Protein AF-A0A973TVE4-F1 (afdb_monomer)

Secondary structure (DSSP, 8-state):
-HHHHHHHTT-EEEESGGGHHHHHHTSTTSHHHHHHHS-HHHHHHS-HHHHHHHHHHHHHHHHHHHHHHHHT--S-EEEESTT--HHHHHHTT--GGG-EEEEE-HHHHHHHHHT-HHHHHHTTTSSSHHHHHHHHHHHHHHHHHHHHHHHHHTT-EEEEE-SSS-HHHHHHHTT-

Solvent-accessible surface area (backbone atoms only — not comparable to full-atom values): 9921 Å² total; per-residue (Å²): 90,60,62,60,53,9,58,78,62,74,31,41,69,45,55,48,70,87,40,46,67,65,48,20,71,74,34,76,92,36,59,35,27,48,64,71,70,46,54,61,58,65,54,42,67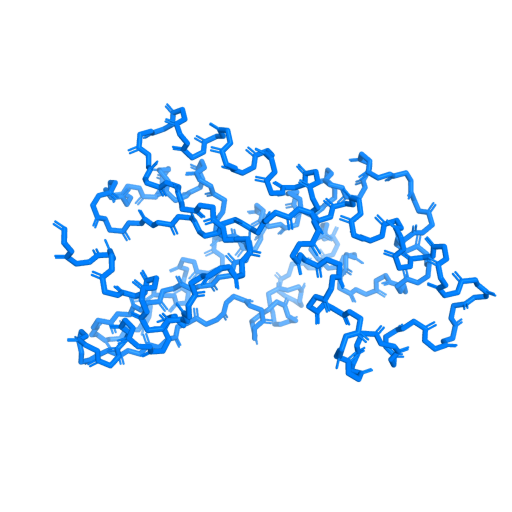,47,57,49,70,56,46,40,52,48,52,54,51,16,23,62,66,42,37,65,57,50,54,55,55,57,71,71,52,84,72,52,70,34,78,45,54,88,53,69,41,47,70,58,46,47,72,72,67,57,54,50,96,78,47,73,46,80,33,61,36,58,69,34,46,48,63,56,48,75,72,36,65,66,59,54,60,71,32,65,88,29,98,54,41,69,61,37,49,55,39,46,49,52,26,52,41,52,44,39,49,55,47,49,54,48,23,49,75,72,63,28,51,69,45,79,41,64,69,88,63,53,62,67,55,57,49,52,62,75,78,109

Radius of gyration: 16.59 Å; Cα contacts (8 Å, |Δi|>4): 202; chains: 1; bounding box: 43×30×42 Å

pLDDT: mean 95.19, std 4.23, range [58.62, 98.69]

Sequence (176 aa):
IAGLLATALGGTVYSCDDRVGRHAASTPGGVLAELVSCPVGVRLARPVERQVADVLAGYREQFPLIVRDVRAISGPVVVEGAALLPELVAGAGVPAARAVWLVPTPEFQVRHYERRTWARELLRDVPDPDRAFRRWMRRDARFAVVVAEQARALGYRVVVVDGSRSAAEVFADLFG

Nearest PDB structures (foldseek):
  4jzk-assembly2_B  TM=5.278E-01  e=4.884E-01  Escherichia coli O104:H4 str. 2009EL-2071

Foldseek 3Di:
DQVVVQVVQVHEEDELVVCLVVLLVVVPPFLSVCVVPPQLLRLLVDALVVNLVSVLRNLVSSLVVVVVVVVPDPGDYRYDDLSPALVSCVVVVPDQLNDEAEFEALQQVLVVLVPDPVLCVSQVPRPCSPSSSVSVSVSSNVNSVVRQVSCVVSVHHYHYHHPPDDPVRVVVVSVD

Mean predicted aligned error: 3.07 Å

Structure (mmCIF, N/CA/C/O backbone):
data_AF-A0A973TVE4-F1
#
_entry.id   AF-A0A973TVE4-F1
#
loop_
_atom_site.group_PDB
_atom_site.id
_atom_site.type_symbol
_atom_site.label_atom_id
_atom_site.label_alt_id
_atom_site.label_comp_id
_atom_site.label_asym_id
_atom_site.label_entity_id
_atom_site.label_seq_id
_atom_site.pdbx_PDB_ins_code
_atom_site.Cartn_x
_atom_site.Cartn_y
_atom_site.Cartn_z
_atom_site.occupancy
_atom_site.B_iso_or_equiv
_atom_site.auth_seq_id
_atom_site.auth_comp_id
_atom_site.auth_asym_id
_atom_site.auth_atom_id
_atom_site.pdbx_PDB_model_num
ATOM 1 N N . ILE A 1 1 ? -5.237 11.784 2.441 1.00 92.00 1 ILE A N 1
ATOM 2 C CA . ILE A 1 1 ? -6.401 11.035 2.976 1.00 92.00 1 ILE A CA 1
ATOM 3 C C . ILE A 1 1 ? -6.136 10.529 4.386 1.00 92.00 1 ILE A C 1
ATOM 5 O O . ILE A 1 1 ? -6.817 11.002 5.279 1.00 92.00 1 ILE A O 1
ATOM 9 N N . ALA A 1 2 ? -5.142 9.659 4.616 1.00 94.06 2 ALA A N 1
ATOM 10 C CA . ALA A 1 2 ? -4.861 9.106 5.951 1.00 94.06 2 ALA A CA 1
ATOM 11 C C . ALA A 1 2 ? -4.716 10.174 7.052 1.00 94.06 2 ALA A C 1
ATOM 13 O O . ALA A 1 2 ? -5.344 10.054 8.095 1.00 94.06 2 ALA A O 1
ATOM 14 N N . GLY A 1 3 ? -3.989 11.267 6.784 1.00 94.31 3 GLY A N 1
ATOM 15 C CA . GLY A 1 3 ? -3.901 12.399 7.717 1.00 94.31 3 GLY A CA 1
ATOM 16 C C . GLY A 1 3 ? -5.252 13.055 8.028 1.00 94.31 3 GLY A C 1
ATOM 17 O O . GLY A 1 3 ? -5.538 13.316 9.187 1.00 94.31 3 GLY A O 1
ATOM 18 N N . LEU A 1 4 ? -6.117 13.241 7.023 1.00 93.56 4 LEU A N 1
ATOM 19 C CA . LEU A 1 4 ? -7.469 13.782 7.229 1.00 93.56 4 LEU A CA 1
ATOM 20 C C . LEU A 1 4 ? -8.322 12.838 8.091 1.00 93.56 4 LEU A C 1
ATOM 22 O O . LEU A 1 4 ? -9.019 13.299 8.989 1.00 93.56 4 LEU A O 1
ATOM 26 N N . LEU A 1 5 ? -8.232 11.522 7.851 1.00 93.50 5 LEU A N 1
ATOM 27 C CA . LEU A 1 5 ? -8.909 10.500 8.662 1.00 93.50 5 LEU A CA 1
ATOM 28 C C . LEU A 1 5 ? -8.420 10.533 10.109 1.00 93.50 5 LEU A C 1
ATOM 30 O O . LEU A 1 5 ? -9.233 10.557 11.025 1.00 93.50 5 LEU A O 1
ATOM 34 N N . ALA A 1 6 ? -7.104 10.580 10.319 1.00 94.44 6 ALA A N 1
ATOM 35 C CA . ALA A 1 6 ? -6.532 10.637 11.656 1.00 94.44 6 ALA A CA 1
ATOM 36 C C . ALA A 1 6 ? -6.982 11.902 12.396 1.00 94.44 6 ALA A C 1
ATOM 38 O O . ALA A 1 6 ? -7.455 11.800 13.523 1.00 94.44 6 ALA A O 1
ATOM 39 N N . THR A 1 7 ? -6.936 13.071 11.748 1.00 94.44 7 THR A N 1
ATOM 40 C CA . THR A 1 7 ? -7.428 14.325 12.334 1.00 94.44 7 THR A CA 1
ATOM 41 C C . THR A 1 7 ? -8.910 14.245 12.702 1.00 94.44 7 THR A C 1
ATOM 43 O O . THR A 1 7 ? -9.266 14.598 13.822 1.00 94.44 7 THR A O 1
ATOM 46 N N . ALA A 1 8 ? -9.768 13.740 11.810 1.00 92.31 8 ALA A N 1
ATOM 47 C CA . ALA A 1 8 ? -11.204 13.611 12.075 1.00 92.31 8 ALA A CA 1
ATOM 48 C C . ALA A 1 8 ? -11.523 12.641 13.226 1.00 92.31 8 ALA A C 1
ATOM 50 O O . ALA A 1 8 ? -12.502 12.830 13.941 1.00 92.31 8 ALA A O 1
ATOM 51 N N . LEU A 1 9 ? -10.683 11.624 13.426 1.00 90.56 9 LEU A N 1
ATOM 52 C CA . LEU A 1 9 ? -10.807 10.649 14.511 1.00 90.56 9 LEU A CA 1
ATOM 53 C C . LEU A 1 9 ? -10.111 11.091 15.812 1.00 90.56 9 LEU A C 1
ATOM 55 O O . LEU A 1 9 ? -10.138 10.341 16.786 1.00 90.56 9 LEU A O 1
ATOM 59 N N . GLY A 1 10 ? -9.455 12.259 15.837 1.00 94.81 10 GLY A N 1
ATOM 60 C CA . GLY A 1 10 ? -8.630 12.691 16.972 1.00 94.81 10 GLY A CA 1
ATOM 61 C C . GLY A 1 10 ? -7.442 11.758 17.244 1.00 94.81 10 GLY A C 1
ATOM 62 O O . GLY A 1 10 ? -7.054 11.566 18.393 1.00 94.81 10 GLY A O 1
ATOM 63 N N . GLY A 1 11 ? -6.916 11.125 16.194 1.00 94.81 11 GLY A N 1
ATOM 64 C CA . GLY A 1 11 ? -5.910 10.072 16.255 1.00 94.81 11 GLY A CA 1
ATOM 65 C C . GLY A 1 11 ? -4.607 10.398 15.532 1.00 94.81 11 GLY A C 1
ATOM 66 O O . GLY A 1 11 ? -4.345 11.527 15.116 1.00 94.81 11 GLY A O 1
ATOM 67 N N . THR A 1 12 ? -3.782 9.368 15.358 1.00 96.62 12 THR A N 1
ATOM 68 C CA . THR A 1 12 ? -2.483 9.459 14.670 1.00 96.62 12 THR A CA 1
ATOM 69 C C . THR A 1 12 ? -2.450 8.618 13.394 1.00 96.62 12 THR A C 1
ATOM 71 O O . THR A 1 12 ? -3.303 7.755 13.178 1.00 96.62 12 THR A O 1
ATOM 74 N N . VAL A 1 13 ? -1.467 8.879 12.529 1.00 98.06 13 VAL A N 1
ATOM 75 C CA . VAL A 1 13 ? -1.194 8.049 11.348 1.00 98.06 13 VAL A CA 1
ATOM 76 C C . VAL A 1 13 ? -0.028 7.116 11.646 1.00 98.06 13 VAL A C 1
ATOM 78 O O . VAL A 1 13 ? 1.031 7.558 12.091 1.00 98.06 13 VAL A O 1
ATOM 81 N N . TYR A 1 14 ? -0.211 5.835 11.342 1.00 98.19 14 TYR A N 1
ATOM 82 C CA . TYR A 1 14 ? 0.874 4.873 11.222 1.00 98.19 14 TYR A CA 1
ATOM 83 C C . TYR A 1 14 ? 1.129 4.596 9.738 1.00 98.19 14 TYR A C 1
ATOM 85 O O . TYR A 1 14 ? 0.311 3.949 9.084 1.00 98.19 14 TYR A O 1
ATOM 93 N N . SER A 1 15 ? 2.262 5.073 9.217 1.00 97.94 15 SER A N 1
ATOM 94 C CA . SER A 1 15 ? 2.709 4.761 7.858 1.00 97.94 15 SER A CA 1
ATOM 95 C C . SER A 1 15 ? 3.512 3.465 7.838 1.00 97.94 15 SER A C 1
ATOM 97 O O . SER A 1 15 ? 4.520 3.346 8.537 1.00 97.94 15 SER A O 1
ATOM 99 N N . CYS A 1 16 ? 3.097 2.488 7.031 1.00 97.94 16 CYS A N 1
ATOM 100 C CA . CYS A 1 16 ? 3.863 1.254 6.843 1.00 97.94 16 CYS A CA 1
ATOM 101 C C . CYS A 1 16 ? 5.198 1.516 6.129 1.00 97.94 16 CYS A C 1
ATOM 103 O O . CYS A 1 16 ? 6.183 0.821 6.397 1.00 97.94 16 CYS A O 1
ATOM 105 N N . ASP A 1 17 ? 5.241 2.520 5.250 1.00 93.38 17 ASP A N 1
ATOM 106 C CA . ASP A 1 17 ? 6.415 2.857 4.443 1.00 93.38 17 ASP A CA 1
ATOM 107 C C . ASP A 1 17 ? 7.533 3.437 5.326 1.00 93.38 17 ASP A C 1
ATOM 109 O O . ASP A 1 17 ? 8.686 3.023 5.207 1.00 93.38 17 ASP A O 1
ATOM 113 N N . ASP A 1 18 ? 7.188 4.263 6.321 1.00 96.38 18 ASP A N 1
ATOM 114 C CA . ASP A 1 18 ? 8.139 4.809 7.309 1.00 96.38 18 ASP A CA 1
ATOM 115 C C . ASP A 1 18 ? 8.796 3.732 8.194 1.00 96.38 18 ASP A C 1
ATOM 117 O O . ASP A 1 18 ? 9.773 3.988 8.906 1.00 96.38 18 ASP A O 1
ATOM 121 N N . ARG A 1 19 ? 8.236 2.518 8.213 1.00 96.06 19 ARG A N 1
ATOM 122 C CA . ARG A 1 19 ? 8.668 1.417 9.088 1.00 96.06 19 ARG A CA 1
ATOM 123 C C . ARG A 1 19 ? 9.358 0.293 8.332 1.00 96.06 19 ARG A C 1
ATOM 125 O O . ARG A 1 19 ? 10.003 -0.546 8.964 1.00 96.06 19 ARG A O 1
ATOM 132 N N . VAL A 1 20 ? 9.289 0.295 6.999 1.00 95.12 20 VAL A N 1
ATOM 133 C CA . VAL A 1 20 ? 9.782 -0.797 6.148 1.00 95.12 20 VAL A CA 1
ATOM 134 C C . VAL A 1 20 ? 11.258 -1.117 6.401 1.00 95.12 20 VAL A C 1
ATOM 136 O O . VAL A 1 20 ? 11.604 -2.284 6.552 1.00 95.12 20 VAL A O 1
ATOM 139 N N . GLY A 1 21 ? 12.117 -0.102 6.559 1.00 95.38 21 GLY A N 1
ATOM 140 C CA . GLY A 1 21 ? 13.550 -0.300 6.809 1.00 95.38 21 GLY A CA 1
ATOM 141 C C . GLY A 1 21 ? 13.840 -0.965 8.159 1.00 95.38 21 GLY A C 1
ATOM 142 O O . GLY A 1 21 ? 14.612 -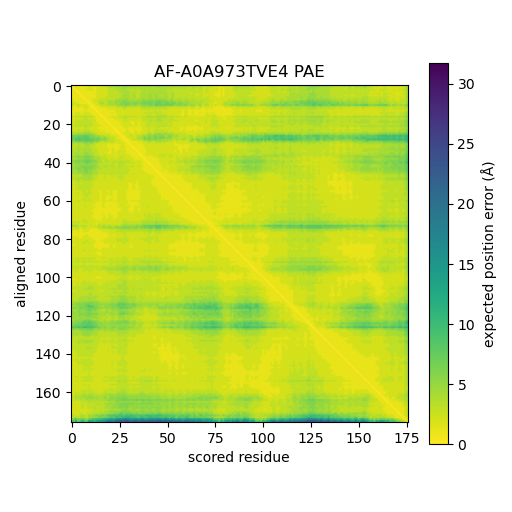1.920 8.235 1.00 95.38 21 GLY A O 1
ATOM 143 N N . ARG A 1 22 ? 13.164 -0.524 9.228 1.00 96.50 22 ARG A N 1
ATOM 144 C CA . ARG A 1 22 ? 13.271 -1.143 10.563 1.00 96.50 22 ARG A CA 1
ATOM 145 C C . ARG A 1 22 ? 12.750 -2.583 10.556 1.00 96.50 22 ARG A C 1
ATOM 147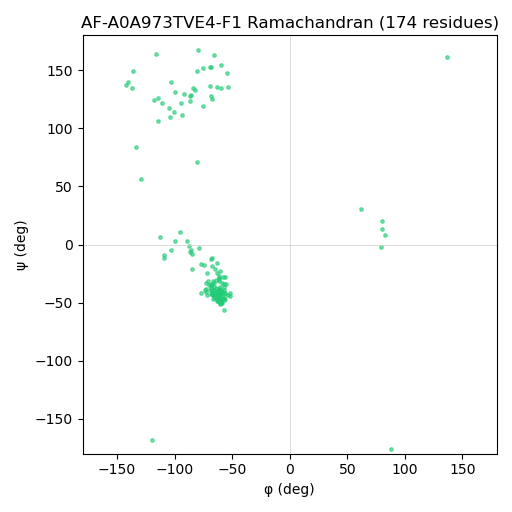 O O . ARG A 1 22 ? 13.331 -3.454 11.204 1.00 96.50 22 ARG A O 1
ATOM 154 N N . HIS A 1 23 ? 11.652 -2.832 9.846 1.00 97.38 23 HIS A N 1
ATOM 155 C CA . HIS A 1 23 ? 11.050 -4.160 9.738 1.00 97.38 23 HIS A CA 1
ATOM 156 C C . HIS A 1 23 ? 11.933 -5.127 8.941 1.00 97.38 23 HIS A C 1
ATOM 158 O O . HIS A 1 23 ? 12.159 -6.249 9.393 1.00 97.38 23 HIS A O 1
ATOM 164 N N . ALA A 1 24 ? 12.513 -4.665 7.833 1.00 96.44 24 ALA A N 1
ATOM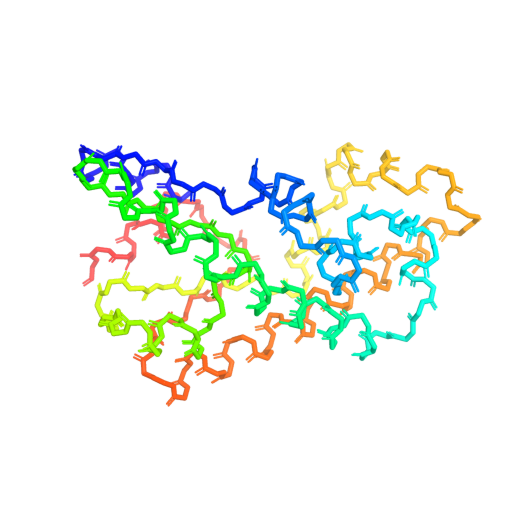 165 C CA . ALA A 1 24 ? 13.505 -5.404 7.056 1.00 96.44 24 ALA A CA 1
ATOM 166 C C . ALA A 1 24 ? 14.722 -5.796 7.911 1.00 96.44 24 ALA A C 1
ATOM 168 O O . ALA A 1 24 ? 15.121 -6.956 7.928 1.00 96.44 24 ALA A O 1
ATOM 169 N N . ALA A 1 25 ? 15.258 -4.866 8.709 1.00 95.81 25 ALA A N 1
ATOM 170 C CA . ALA A 1 25 ? 16.370 -5.160 9.618 1.00 95.81 25 ALA A CA 1
ATOM 171 C C . ALA A 1 25 ? 16.017 -6.192 10.711 1.00 95.81 25 ALA A C 1
ATOM 173 O O . ALA A 1 25 ? 16.897 -6.874 11.227 1.00 95.81 25 ALA A O 1
ATOM 174 N N . SER A 1 26 ? 14.731 -6.328 11.052 1.00 93.56 26 SER A N 1
ATOM 175 C CA . SER A 1 26 ? 14.235 -7.311 12.028 1.00 93.56 26 SER A CA 1
ATOM 176 C C . SER A 1 26 ? 13.948 -8.690 11.415 1.00 93.56 26 SER A C 1
ATOM 178 O O . SER A 1 26 ? 13.588 -9.611 12.144 1.00 93.56 26 SER A O 1
ATOM 180 N N . THR A 1 27 ? 14.075 -8.833 10.092 1.00 91.00 27 THR A N 1
ATOM 181 C CA . THR A 1 27 ? 13.793 -10.061 9.325 1.00 91.00 27 THR A CA 1
ATOM 182 C C . THR A 1 27 ? 14.968 -10.418 8.401 1.00 91.00 27 THR A C 1
ATOM 184 O O . THR A 1 27 ? 14.804 -10.534 7.185 1.00 91.00 27 THR A O 1
ATOM 187 N N . PRO A 1 28 ? 16.193 -10.576 8.945 1.00 87.94 28 PRO A N 1
ATOM 188 C CA . PRO A 1 28 ? 17.371 -10.844 8.127 1.00 87.94 28 PRO A CA 1
ATOM 189 C C . PRO A 1 28 ? 17.207 -12.146 7.333 1.00 87.94 28 PRO A C 1
ATOM 191 O O . PRO A 1 28 ? 16.774 -13.163 7.868 1.00 87.94 28 PRO A O 1
ATOM 194 N N . GLY A 1 29 ? 17.557 -12.104 6.046 1.00 89.62 29 GLY A N 1
ATOM 195 C CA . GLY A 1 29 ? 17.408 -13.239 5.127 1.00 89.62 29 GLY A CA 1
ATOM 196 C C . GLY A 1 29 ? 15.990 -13.456 4.582 1.00 89.62 29 GLY A C 1
ATOM 197 O O . GLY A 1 29 ? 15.808 -14.351 3.761 1.00 89.62 29 GLY A O 1
ATOM 198 N N . GLY A 1 30 ? 15.006 -12.652 5.002 1.00 93.38 30 GLY A N 1
ATOM 199 C CA . GLY A 1 30 ? 13.648 -12.661 4.451 1.00 93.38 30 GLY A CA 1
ATOM 200 C C . GLY A 1 30 ? 13.519 -11.905 3.124 1.00 93.38 30 GLY A C 1
ATOM 201 O O . GLY A 1 30 ? 14.393 -11.120 2.737 1.00 93.38 30 GLY A O 1
ATOM 202 N N . VAL A 1 31 ? 12.388 -12.100 2.445 1.00 95.25 31 VAL A N 1
ATOM 203 C CA . VAL A 1 31 ? 12.042 -11.405 1.196 1.00 95.25 31 VAL A CA 1
ATOM 204 C C . VAL A 1 31 ? 11.960 -9.891 1.406 1.00 95.25 31 VAL A C 1
ATOM 206 O O . VAL A 1 31 ? 12.383 -9.128 0.539 1.00 95.25 31 VAL A O 1
ATOM 209 N N . LEU A 1 32 ? 11.460 -9.428 2.555 1.00 96.38 32 LEU A N 1
ATOM 210 C CA . LEU A 1 32 ? 11.392 -8.004 2.884 1.00 96.38 32 LEU A CA 1
ATOM 211 C C . LEU A 1 32 ? 12.789 -7.376 2.963 1.00 96.38 32 LEU A C 1
ATOM 213 O O . LEU A 1 32 ? 13.010 -6.294 2.414 1.00 96.38 32 LEU A O 1
ATOM 217 N N . ALA A 1 33 ? 13.733 -8.061 3.613 1.00 96.00 33 ALA A N 1
ATOM 218 C CA . ALA A 1 33 ? 15.118 -7.616 3.690 1.00 96.00 33 ALA A CA 1
ATOM 219 C C . ALA A 1 33 ? 15.759 -7.554 2.298 1.00 96.00 33 ALA A C 1
ATOM 221 O O . ALA A 1 33 ? 16.347 -6.528 1.955 1.00 96.00 33 ALA A O 1
ATOM 222 N N . GLU A 1 34 ? 15.565 -8.587 1.468 1.00 95.00 34 GLU A N 1
ATOM 223 C CA . GLU A 1 34 ? 16.052 -8.593 0.083 1.00 95.00 34 GLU A CA 1
ATOM 224 C C . GLU A 1 34 ? 15.461 -7.430 -0.725 1.00 95.00 34 GLU A C 1
ATOM 226 O O . GLU A 1 34 ? 16.194 -6.721 -1.409 1.00 95.00 34 GLU A O 1
ATOM 231 N N . LEU A 1 35 ? 14.150 -7.192 -0.639 1.00 94.00 35 LEU A N 1
ATOM 232 C CA . LEU A 1 35 ? 13.478 -6.114 -1.367 1.00 94.00 35 LEU A CA 1
ATOM 233 C C . LEU A 1 35 ? 14.018 -4.726 -1.021 1.00 94.00 35 LEU A C 1
ATOM 235 O O . LEU A 1 35 ? 14.130 -3.885 -1.916 1.00 94.00 35 LEU A O 1
ATOM 239 N N . VAL A 1 36 ? 14.318 -4.489 0.259 1.00 94.31 36 VAL A N 1
ATOM 240 C CA . VAL A 1 36 ? 14.843 -3.209 0.747 1.00 94.31 36 VAL A CA 1
ATOM 241 C C . VAL A 1 36 ? 16.306 -3.019 0.350 1.00 94.31 36 VAL A C 1
ATOM 243 O O . VAL A 1 36 ? 16.684 -1.910 -0.023 1.00 94.31 36 VAL A O 1
ATOM 246 N N . SER A 1 37 ? 17.128 -4.072 0.387 1.00 94.50 37 SER A N 1
ATOM 247 C CA . SER A 1 37 ? 18.551 -3.971 0.037 1.00 94.50 37 SER A CA 1
ATOM 248 C C . SER A 1 37 ? 18.835 -4.090 -1.464 1.00 94.50 37 SER A C 1
ATOM 250 O O . SER A 1 37 ? 19.903 -3.687 -1.920 1.00 94.50 37 SER A O 1
ATOM 252 N N . CYS A 1 38 ? 17.924 -4.681 -2.242 1.00 93.69 38 CYS A N 1
ATOM 253 C CA . CYS A 1 38 ? 18.124 -4.934 -3.666 1.00 93.69 38 CYS A CA 1
ATOM 254 C C . CYS A 1 38 ? 18.163 -3.614 -4.456 1.00 93.69 38 CYS A C 1
ATOM 256 O O . CYS A 1 38 ? 17.193 -2.846 -4.415 1.00 93.69 38 CYS A O 1
ATOM 258 N N . PRO A 1 39 ? 19.233 -3.357 -5.236 1.00 93.88 39 PRO A N 1
ATOM 259 C CA . PRO A 1 39 ? 19.315 -2.168 -6.070 1.00 93.88 39 PRO A CA 1
ATOM 260 C C . PRO A 1 39 ? 18.100 -2.041 -6.987 1.00 93.88 39 PRO A C 1
ATOM 262 O O . PRO A 1 39 ? 17.676 -3.001 -7.637 1.00 93.88 39 PRO A O 1
ATOM 265 N N . VAL A 1 40 ? 17.551 -0.831 -7.086 1.00 92.12 40 VAL A N 1
ATOM 266 C CA . VAL A 1 40 ? 16.300 -0.588 -7.815 1.00 92.12 40 VAL A CA 1
ATOM 267 C C . VAL A 1 40 ? 16.370 -1.025 -9.279 1.00 92.12 40 VAL A C 1
ATOM 269 O O . VAL A 1 40 ? 15.426 -1.636 -9.773 1.00 92.12 40 VAL A O 1
ATOM 272 N N . GLY A 1 41 ? 17.503 -0.805 -9.956 1.00 92.38 41 GLY A N 1
ATOM 273 C CA . GLY A 1 41 ? 17.709 -1.254 -11.334 1.00 92.38 41 GLY A CA 1
ATOM 274 C C . GLY A 1 41 ? 17.620 -2.775 -11.479 1.00 92.38 41 GLY A C 1
ATOM 275 O O . GLY A 1 41 ? 16.973 -3.265 -12.402 1.00 92.38 41 GLY A O 1
ATOM 276 N N . VAL A 1 42 ? 18.185 -3.527 -10.526 1.00 92.94 42 VAL A N 1
ATOM 277 C CA . VAL A 1 42 ? 18.111 -4.998 -10.492 1.00 92.94 42 VAL A CA 1
ATOM 278 C C . VAL A 1 42 ? 16.675 -5.450 -10.238 1.00 92.94 42 VAL A C 1
ATOM 280 O O . VAL A 1 42 ? 16.150 -6.295 -10.965 1.00 92.94 42 VAL A O 1
ATOM 283 N N . ARG A 1 43 ? 16.002 -4.851 -9.249 1.00 93.00 43 ARG A N 1
ATOM 284 C CA . ARG A 1 43 ? 14.613 -5.178 -8.907 1.00 93.00 43 ARG A CA 1
ATOM 285 C C . ARG A 1 43 ? 13.659 -4.919 -10.075 1.00 93.00 43 ARG A C 1
ATOM 287 O O . ARG A 1 43 ? 12.850 -5.782 -10.403 1.00 93.00 43 ARG A O 1
ATOM 294 N N . LEU A 1 44 ? 13.776 -3.768 -10.737 1.00 93.69 44 LEU A N 1
ATOM 295 C CA . LEU A 1 44 ? 12.907 -3.381 -11.854 1.00 93.69 44 LEU A CA 1
ATOM 296 C C . LEU A 1 44 ? 13.248 -4.091 -13.176 1.00 93.69 44 LEU A C 1
ATOM 298 O O . LEU A 1 44 ? 12.411 -4.134 -14.083 1.00 93.69 44 LEU A O 1
ATOM 302 N N . ALA A 1 45 ? 14.440 -4.683 -13.297 1.00 93.50 45 ALA A N 1
ATOM 303 C CA . ALA A 1 45 ? 14.804 -5.516 -14.442 1.00 93.50 45 ALA A CA 1
ATOM 304 C C . ALA A 1 45 ? 14.079 -6.874 -14.449 1.00 93.50 45 ALA A C 1
ATOM 306 O O . ALA A 1 45 ? 13.871 -7.443 -15.528 1.00 93.50 45 ALA A O 1
ATOM 307 N N . ARG A 1 46 ? 13.638 -7.370 -13.283 1.00 94.75 46 ARG A N 1
ATOM 308 C CA . ARG A 1 46 ? 12.858 -8.615 -13.159 1.00 94.75 46 ARG A CA 1
ATOM 309 C C . ARG A 1 46 ? 11.535 -8.528 -13.948 1.00 94.75 46 ARG A C 1
ATOM 311 O O . ARG A 1 46 ? 11.020 -7.423 -14.159 1.00 94.75 46 ARG A O 1
ATOM 318 N N . PRO A 1 47 ? 10.956 -9.661 -14.390 1.00 96.00 47 PRO A N 1
ATOM 319 C CA . PRO A 1 47 ? 9.598 -9.692 -14.941 1.00 96.00 47 PRO A CA 1
ATOM 320 C C . PRO A 1 47 ? 8.579 -9.078 -13.975 1.00 96.00 47 PRO A C 1
ATOM 322 O O . PRO A 1 47 ? 8.742 -9.180 -12.758 1.00 96.00 47 PRO A O 1
ATOM 325 N N . VAL A 1 48 ? 7.532 -8.442 -14.505 1.00 96.50 48 VAL A N 1
ATOM 326 C CA . VAL A 1 48 ? 6.537 -7.712 -13.697 1.00 96.50 48 VAL A CA 1
ATOM 327 C C . VAL A 1 48 ? 5.860 -8.643 -12.693 1.00 96.50 48 VAL A C 1
ATOM 329 O O . VAL A 1 48 ? 5.710 -8.300 -11.525 1.00 96.50 48 VAL A O 1
ATOM 332 N N . GLU A 1 49 ? 5.532 -9.853 -13.123 1.00 96.31 49 GLU A N 1
ATOM 333 C CA . GLU A 1 49 ? 4.886 -10.895 -12.331 1.00 96.31 49 GLU A CA 1
ATOM 334 C C . GLU A 1 49 ? 5.766 -11.300 -11.149 1.00 96.31 49 GLU A C 1
ATOM 336 O O . GLU A 1 49 ? 5.277 -11.444 -10.029 1.00 96.31 49 GLU A O 1
ATOM 341 N N . ARG A 1 50 ? 7.083 -11.404 -11.375 1.00 96.75 50 ARG A N 1
ATOM 342 C CA . ARG A 1 50 ? 8.039 -11.695 -10.306 1.00 96.75 50 ARG A CA 1
ATOM 343 C C . ARG A 1 50 ? 8.118 -10.545 -9.308 1.00 96.75 50 ARG A C 1
ATOM 345 O O . ARG A 1 50 ? 8.108 -10.800 -8.112 1.00 96.75 50 ARG A O 1
ATOM 352 N N . GLN A 1 51 ? 8.138 -9.298 -9.777 1.00 97.06 51 GLN A N 1
ATOM 353 C CA . GLN A 1 51 ? 8.140 -8.138 -8.882 1.00 97.06 51 GLN A CA 1
ATOM 354 C C . GLN A 1 51 ? 6.869 -8.074 -8.017 1.00 97.06 51 GLN A C 1
ATOM 356 O O . GLN A 1 51 ? 6.955 -7.754 -6.835 1.00 97.06 51 GLN A O 1
ATOM 361 N N . VAL A 1 52 ? 5.696 -8.386 -8.585 1.00 98.06 52 VAL A N 1
ATOM 362 C CA . VAL A 1 52 ? 4.431 -8.462 -7.830 1.00 98.06 52 VAL A CA 1
ATOM 363 C C . VAL A 1 52 ? 4.468 -9.602 -6.809 1.00 98.06 52 VAL A C 1
ATOM 365 O O . VAL A 1 52 ? 4.053 -9.413 -5.670 1.00 98.06 52 VAL A O 1
ATOM 368 N N . ALA A 1 53 ? 4.984 -10.775 -7.179 1.00 97.75 53 ALA A N 1
ATOM 369 C CA . ALA A 1 53 ? 5.130 -11.885 -6.240 1.00 97.75 53 ALA A CA 1
ATOM 370 C C . ALA A 1 53 ? 6.076 -11.530 -5.080 1.00 97.75 53 ALA A C 1
ATOM 372 O O . ALA A 1 53 ? 5.731 -11.766 -3.922 1.00 97.75 53 ALA A O 1
ATOM 373 N N . ASP A 1 54 ? 7.221 -10.912 -5.387 1.00 96.50 54 ASP A N 1
ATOM 374 C CA . ASP A 1 54 ? 8.204 -10.496 -4.387 1.00 96.50 54 ASP A CA 1
ATOM 375 C C . ASP A 1 54 ? 7.582 -9.488 -3.405 1.00 96.50 54 ASP A C 1
ATOM 377 O O . ASP A 1 54 ? 7.641 -9.712 -2.198 1.00 96.50 54 ASP A O 1
ATOM 381 N N . VAL A 1 55 ? 6.921 -8.419 -3.881 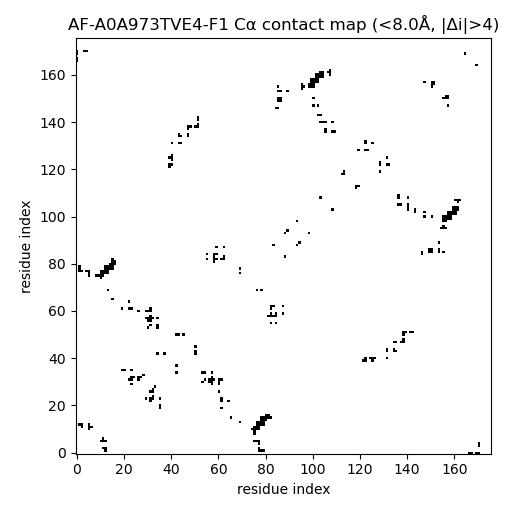1.00 97.06 55 VAL A N 1
ATOM 382 C CA . VAL A 1 55 ? 6.331 -7.411 -2.971 1.00 97.06 55 VAL A CA 1
ATOM 383 C C . VAL A 1 55 ? 5.184 -7.966 -2.129 1.00 97.06 55 VAL A C 1
ATOM 385 O O . VAL A 1 55 ? 5.106 -7.643 -0.949 1.00 97.06 55 VAL A O 1
ATOM 388 N N . LEU A 1 56 ? 4.346 -8.855 -2.673 1.00 98.19 56 LEU A N 1
ATOM 389 C CA . LEU A 1 56 ? 3.318 -9.536 -1.880 1.00 98.19 56 LEU A CA 1
ATOM 390 C C . LEU A 1 56 ? 3.940 -10.392 -0.769 1.00 98.19 56 LEU A C 1
ATOM 392 O O . LEU A 1 56 ? 3.457 -10.372 0.361 1.00 98.19 56 LEU A O 1
ATOM 396 N N . ALA A 1 57 ? 5.011 -11.130 -1.067 1.00 97.75 57 ALA A N 1
ATOM 397 C CA . ALA A 1 57 ? 5.718 -11.928 -0.069 1.00 97.75 57 ALA A CA 1
ATOM 398 C C . ALA A 1 57 ? 6.382 -11.047 1.003 1.00 97.75 57 ALA A C 1
ATOM 400 O O . ALA A 1 57 ? 6.176 -11.282 2.192 1.00 97.75 57 ALA A O 1
ATOM 401 N N . GLY A 1 58 ? 7.080 -9.979 0.604 1.00 97.75 58 GLY A N 1
ATOM 402 C CA . GLY A 1 58 ? 7.680 -9.029 1.543 1.00 97.75 58 GLY A CA 1
ATOM 403 C C . GLY A 1 58 ? 6.648 -8.343 2.444 1.00 97.75 58 GLY A C 1
ATOM 404 O O . GLY A 1 58 ? 6.871 -8.198 3.642 1.00 97.75 58 GLY A O 1
ATOM 405 N N . TYR A 1 59 ? 5.479 -7.979 1.914 1.00 98.31 59 TYR A N 1
ATOM 406 C CA . TYR A 1 59 ? 4.399 -7.404 2.720 1.00 98.31 59 TYR A CA 1
ATOM 407 C C . TYR A 1 59 ? 3.783 -8.404 3.702 1.00 98.31 59 TYR A C 1
ATOM 409 O O . TYR A 1 59 ? 3.465 -8.022 4.829 1.00 98.31 59 TYR A O 1
ATOM 417 N N . ARG A 1 60 ? 3.690 -9.689 3.340 1.00 98.00 60 ARG A N 1
ATOM 418 C CA . ARG A 1 60 ? 3.292 -10.748 4.285 1.00 98.00 60 ARG A CA 1
ATOM 419 C C . ARG A 1 60 ? 4.294 -10.913 5.423 1.00 98.00 60 ARG A C 1
ATOM 421 O O . ARG A 1 60 ? 3.872 -11.104 6.559 1.00 98.00 60 ARG A O 1
ATOM 428 N N . GLU A 1 61 ? 5.590 -10.782 5.149 1.00 97.75 61 GLU A N 1
ATOM 429 C CA . GLU A 1 61 ? 6.623 -10.760 6.195 1.00 97.75 61 GLU A CA 1
ATOM 430 C C . GLU A 1 61 ? 6.551 -9.491 7.060 1.00 97.75 61 GLU A C 1
ATOM 432 O O . GLU A 1 61 ? 6.740 -9.551 8.274 1.00 97.75 61 GLU A O 1
ATOM 437 N N . GLN A 1 62 ? 6.242 -8.337 6.459 1.00 98.12 62 GLN A N 1
ATOM 438 C CA . GLN A 1 62 ? 6.150 -7.061 7.171 1.00 98.12 62 GLN A CA 1
ATOM 439 C C . GLN A 1 62 ? 4.932 -6.989 8.106 1.00 98.12 62 GLN A C 1
ATOM 441 O O . GLN A 1 62 ? 4.998 -6.359 9.165 1.00 98.12 62 GLN A O 1
ATOM 446 N N . PHE A 1 63 ? 3.809 -7.600 7.723 1.00 98.44 63 PHE A N 1
ATOM 447 C CA . PHE A 1 63 ? 2.516 -7.395 8.376 1.00 98.44 63 PHE A CA 1
ATOM 448 C C . PHE A 1 63 ? 2.479 -7.740 9.877 1.00 98.44 63 PHE A C 1
ATOM 450 O O . PHE A 1 63 ? 1.986 -6.914 10.648 1.00 98.44 63 PHE A O 1
ATOM 457 N N . PRO A 1 64 ? 3.039 -8.866 10.364 1.00 97.94 64 PRO A N 1
ATOM 458 C CA . PRO A 1 64 ? 3.086 -9.142 11.802 1.00 97.94 64 PRO A CA 1
ATOM 459 C C . PRO A 1 64 ? 3.821 -8.061 12.610 1.00 97.94 64 PRO A C 1
ATOM 461 O O . PRO A 1 64 ? 3.443 -7.771 13.746 1.00 97.94 64 PRO A O 1
ATOM 464 N N . LEU A 1 65 ? 4.844 -7.431 12.022 1.00 98.19 65 LEU A N 1
ATOM 465 C CA . LEU A 1 65 ? 5.588 -6.338 12.653 1.00 98.19 65 LEU A CA 1
ATOM 466 C C . LEU A 1 65 ? 4.762 -5.047 12.692 1.00 98.19 65 LEU A C 1
ATOM 468 O O . LEU A 1 65 ? 4.760 -4.364 13.714 1.00 98.19 65 LEU A O 1
ATOM 472 N N . ILE A 1 66 ? 3.994 -4.770 11.631 1.00 98.50 66 ILE A N 1
ATOM 473 C CA . ILE A 1 66 ? 3.010 -3.675 11.602 1.00 98.50 66 ILE A CA 1
ATOM 474 C C . ILE A 1 66 ? 1.976 -3.864 12.714 1.00 98.50 66 ILE A C 1
ATOM 476 O O . ILE A 1 66 ? 1.753 -2.953 13.506 1.00 98.50 66 ILE A O 1
ATOM 480 N N . VAL A 1 67 ? 1.382 -5.057 12.832 1.00 98.19 67 VAL A N 1
ATOM 481 C CA . VAL A 1 67 ? 0.396 -5.351 13.886 1.00 98.19 67 VAL A CA 1
ATOM 482 C C . VAL A 1 67 ? 1.001 -5.168 15.278 1.00 98.19 67 VAL A C 1
ATOM 484 O O . VAL A 1 67 ? 0.346 -4.607 16.157 1.00 98.19 67 VAL A O 1
ATOM 487 N N . ARG A 1 68 ? 2.246 -5.615 15.491 1.00 97.75 68 ARG A N 1
ATOM 488 C CA . ARG A 1 68 ? 2.951 -5.427 16.767 1.00 97.75 68 ARG A CA 1
ATOM 48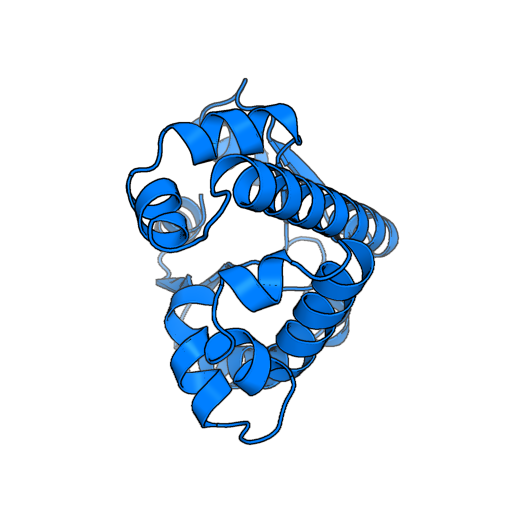9 C C . ARG A 1 68 ? 3.094 -3.948 17.114 1.00 97.75 68 ARG A C 1
ATOM 491 O O . ARG A 1 68 ? 2.778 -3.567 18.236 1.00 97.75 68 ARG A O 1
ATOM 498 N N . ASP A 1 69 ? 3.559 -3.138 16.169 1.00 97.94 69 ASP A N 1
ATOM 499 C CA . ASP A 1 69 ? 3.744 -1.708 16.390 1.00 97.94 69 ASP A CA 1
ATOM 500 C C . ASP A 1 69 ? 2.403 -0.998 16.640 1.00 97.94 69 ASP A C 1
ATOM 502 O O . ASP A 1 69 ? 2.287 -0.226 17.587 1.00 97.94 69 ASP A O 1
ATOM 506 N N . VAL A 1 70 ? 1.371 -1.295 15.841 1.00 97.31 70 VAL A N 1
ATOM 507 C CA . VAL A 1 70 ? 0.034 -0.689 15.969 1.00 97.31 70 VAL A CA 1
ATOM 508 C C . VAL A 1 70 ? -0.606 -1.010 17.322 1.00 97.31 70 VAL A C 1
ATOM 510 O O . VAL A 1 70 ? -1.211 -0.133 17.930 1.00 97.31 70 VAL A O 1
ATOM 513 N N . ARG A 1 71 ? -0.431 -2.231 17.844 1.00 96.50 71 ARG A N 1
ATOM 514 C CA . ARG A 1 71 ? -0.922 -2.619 19.182 1.00 96.50 71 ARG A CA 1
ATOM 515 C C . ARG A 1 71 ? -0.255 -1.859 20.330 1.00 96.50 71 ARG A C 1
ATOM 517 O O . ARG A 1 71 ? -0.818 -1.821 21.418 1.00 96.50 71 ARG A O 1
ATOM 524 N N . ALA A 1 72 ? 0.928 -1.290 20.107 1.00 96.81 72 ALA A N 1
ATOM 525 C CA . ALA A 1 72 ? 1.632 -0.487 21.101 1.00 96.81 72 ALA A CA 1
ATOM 526 C C . ALA A 1 72 ? 1.205 0.993 21.090 1.00 96.81 72 ALA A C 1
ATOM 528 O O . ALA A 1 72 ? 1.648 1.759 21.945 1.00 96.81 72 ALA A O 1
ATOM 529 N N . ILE A 1 73 ? 0.369 1.411 20.133 1.00 96.31 73 ILE A N 1
ATOM 530 C CA . ILE A 1 73 ? -0.129 2.784 20.032 1.00 96.31 73 ILE A CA 1
ATOM 531 C C . ILE A 1 73 ? -1.364 2.943 20.916 1.00 96.31 73 ILE A C 1
ATOM 533 O O . ILE A 1 73 ? -2.334 2.194 20.805 1.00 96.31 73 ILE A O 1
ATOM 537 N N . SER A 1 74 ? -1.342 3.964 21.767 1.00 94.94 74 SER A N 1
ATOM 538 C CA . SER A 1 74 ? -2.503 4.373 22.554 1.00 94.94 74 SER A CA 1
ATOM 539 C C . SER A 1 74 ? -3.409 5.303 21.745 1.00 94.94 74 SER A C 1
ATOM 541 O O . SER A 1 74 ? -2.940 6.271 21.151 1.00 94.94 74 SER A O 1
ATOM 543 N N . GLY A 1 75 ? -4.719 5.054 21.793 1.00 94.19 75 GLY A N 1
ATOM 544 C CA . GLY A 1 75 ? -5.736 5.893 21.151 1.00 94.19 75 GLY A CA 1
ATOM 545 C C . GLY A 1 75 ? -6.044 5.520 19.692 1.00 94.19 75 GLY A C 1
ATOM 546 O O . GLY A 1 75 ? -5.556 4.507 19.187 1.00 94.19 75 GLY A O 1
ATOM 547 N N . PRO A 1 76 ? -6.904 6.301 19.010 1.00 95.62 76 PRO A N 1
ATOM 548 C CA . PRO A 1 76 ? -7.276 6.044 17.622 1.00 95.62 76 PRO A CA 1
ATOM 549 C C . PRO A 1 76 ? -6.075 6.157 16.674 1.00 95.62 76 PRO A C 1
ATOM 551 O O . PRO A 1 76 ? -5.294 7.109 16.737 1.00 95.62 76 PRO A O 1
ATOM 554 N N . VAL A 1 77 ? -5.952 5.202 15.752 1.00 97.44 77 VAL A N 1
ATOM 555 C CA . VAL A 1 77 ? -4.871 5.163 14.763 1.00 97.44 77 VAL A CA 1
ATOM 556 C C . VAL A 1 77 ? -5.411 4.803 13.386 1.00 97.44 77 VAL A C 1
ATOM 558 O O . VAL A 1 77 ? -6.209 3.879 13.234 1.00 97.44 77 VAL A O 1
ATOM 561 N N . VAL A 1 78 ? -4.954 5.539 12.376 1.00 97.81 78 VAL A N 1
ATOM 562 C CA . VAL A 1 78 ? -5.159 5.218 10.964 1.00 97.81 78 VAL A CA 1
ATOM 563 C C . VAL A 1 78 ? -3.880 4.588 10.443 1.00 97.81 78 VAL A C 1
ATOM 565 O O . VAL A 1 78 ? -2.838 5.238 10.385 1.00 97.81 78 VAL A O 1
ATOM 568 N N . VAL A 1 79 ? -3.962 3.315 10.075 1.00 98.31 79 VAL A N 1
ATOM 569 C CA . VAL A 1 79 ? -2.846 2.567 9.495 1.00 98.31 79 VAL A CA 1
ATOM 570 C C . VAL A 1 79 ? -2.932 2.693 7.979 1.00 98.31 79 VAL A C 1
ATOM 572 O O . VAL A 1 79 ? -3.995 2.463 7.403 1.00 98.31 79 VAL A O 1
ATOM 575 N N . GLU A 1 80 ? -1.839 3.074 7.327 1.00 98.00 80 GLU A N 1
ATOM 576 C CA . GLU A 1 80 ? -1.803 3.285 5.880 1.00 98.00 80 GLU A CA 1
ATOM 577 C C . GLU A 1 80 ? -0.550 2.671 5.245 1.00 98.00 80 GLU A C 1
ATOM 579 O O . GLU A 1 80 ? 0.495 2.567 5.890 1.00 98.00 80 GLU A O 1
ATOM 584 N N . GLY A 1 81 ? -0.673 2.226 3.995 1.00 97.56 81 GLY A N 1
ATOM 585 C CA . GLY A 1 81 ? 0.437 1.713 3.193 1.00 97.56 81 GLY A CA 1
ATOM 586 C C . GLY A 1 81 ? 0.089 0.446 2.411 1.00 97.56 81 GLY A C 1
ATOM 587 O O . GLY A 1 81 ? -0.863 -0.271 2.724 1.00 97.56 81 GLY A O 1
ATOM 588 N N . ALA A 1 82 ? 0.886 0.149 1.383 1.00 96.94 82 ALA A N 1
ATOM 589 C CA . ALA A 1 82 ? 0.644 -0.977 0.473 1.00 96.94 82 ALA A CA 1
ATOM 590 C C . ALA A 1 82 ? 0.806 -2.358 1.138 1.00 96.94 82 ALA A C 1
ATOM 592 O O . ALA A 1 82 ? 0.276 -3.347 0.635 1.00 96.94 82 ALA A O 1
ATOM 593 N N . ALA A 1 83 ? 1.492 -2.423 2.283 1.00 97.69 83 ALA A N 1
ATOM 594 C CA . ALA A 1 83 ? 1.670 -3.651 3.053 1.00 97.69 83 ALA A CA 1
ATOM 595 C C . ALA A 1 83 ? 0.377 -4.174 3.710 1.00 97.69 83 ALA A C 1
ATOM 597 O O . ALA A 1 83 ? 0.335 -5.314 4.176 1.00 97.69 83 ALA A O 1
ATOM 598 N N . LEU A 1 84 ? -0.684 -3.361 3.741 1.00 98.38 84 LEU A N 1
ATOM 599 C CA . LEU A 1 84 ? -2.002 -3.728 4.256 1.00 98.38 84 LEU A CA 1
ATOM 600 C C . LEU A 1 84 ? -2.783 -4.532 3.211 1.00 98.38 84 LEU A C 1
ATOM 602 O O . LEU A 1 84 ? -3.744 -4.053 2.603 1.00 98.38 84 LEU A O 1
ATOM 606 N N . LEU A 1 85 ? -2.338 -5.767 2.984 1.00 98.62 85 LEU A N 1
ATOM 607 C CA . LEU A 1 85 ? -3.001 -6.669 2.052 1.00 98.62 85 LEU A CA 1
ATOM 608 C C . LEU A 1 85 ? -4.377 -7.105 2.602 1.00 98.62 85 LEU A C 1
ATOM 610 O O . LEU A 1 85 ? -4.477 -7.423 3.794 1.00 98.62 85 LEU A O 1
ATOM 614 N N . PRO A 1 86 ? -5.435 -7.130 1.770 1.00 98.69 86 PRO A N 1
ATOM 615 C CA . PRO A 1 86 ? -6.791 -7.458 2.202 1.00 98.69 86 PRO A CA 1
ATOM 616 C C . PRO A 1 86 ? -6.926 -8.763 2.984 1.00 98.69 86 PRO A C 1
ATO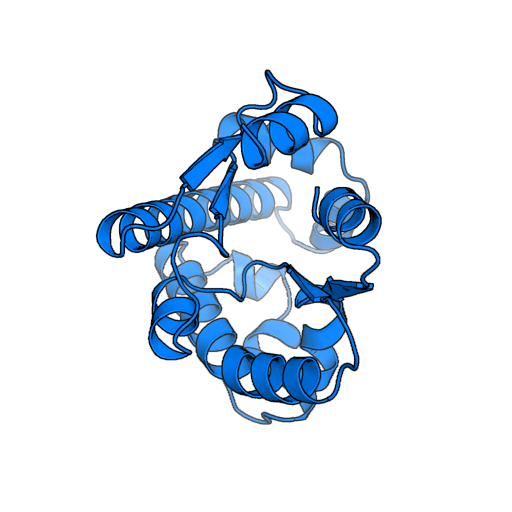M 618 O O . PRO A 1 86 ? -7.625 -8.787 3.996 1.00 98.69 86 PRO A O 1
ATOM 621 N N . GLU A 1 87 ? -6.240 -9.835 2.580 1.00 98.50 87 GLU A N 1
ATOM 622 C CA . GLU A 1 87 ? -6.298 -11.116 3.292 1.00 98.50 87 GLU A CA 1
ATOM 623 C C . GLU A 1 87 ? -5.702 -11.039 4.697 1.00 98.50 87 GLU A C 1
ATOM 625 O O . GLU A 1 87 ? -6.180 -11.705 5.613 1.00 98.50 87 GLU A O 1
ATOM 630 N N . LEU A 1 88 ? -4.675 -10.211 4.883 1.00 98.69 88 LEU A N 1
ATOM 631 C CA . LEU A 1 88 ? -3.996 -10.057 6.166 1.00 98.69 88 LEU A CA 1
ATOM 632 C C . LEU A 1 88 ? -4.827 -9.195 7.116 1.00 98.69 88 LEU A C 1
ATOM 634 O O . LEU A 1 88 ? -4.982 -9.529 8.290 1.00 98.69 88 LEU A O 1
ATOM 638 N N . VAL A 1 89 ? -5.414 -8.119 6.589 1.00 98.56 89 VAL A N 1
ATOM 639 C CA . VAL A 1 89 ? -6.336 -7.246 7.325 1.00 98.56 89 VAL A CA 1
ATOM 640 C C . VAL A 1 89 ? -7.596 -8.017 7.746 1.00 98.56 89 VAL A C 1
ATOM 642 O O . VAL A 1 89 ? -8.003 -7.923 8.907 1.00 98.56 89 VAL A O 1
ATOM 645 N N . ALA A 1 90 ? -8.148 -8.855 6.861 1.00 98.25 90 ALA A N 1
ATOM 646 C CA . ALA A 1 90 ? -9.242 -9.773 7.189 1.00 98.25 90 ALA A CA 1
ATOM 647 C C . ALA A 1 90 ? -8.846 -10.808 8.238 1.00 98.25 90 ALA A C 1
ATOM 649 O O . ALA A 1 90 ? -9.558 -10.984 9.225 1.00 98.25 90 ALA A O 1
ATOM 650 N N . GLY A 1 91 ? -7.697 -11.465 8.058 1.00 97.94 91 GLY A N 1
ATOM 651 C CA . GLY A 1 91 ? -7.188 -12.463 8.999 1.00 97.94 91 GLY A CA 1
ATOM 652 C C . GLY A 1 91 ? -6.912 -11.895 10.395 1.00 97.94 91 GLY A C 1
ATOM 653 O O . GLY A 1 91 ? -7.017 -12.615 11.383 1.00 97.94 91 GLY A O 1
ATOM 654 N N . ALA A 1 92 ? -6.621 -10.596 10.495 1.00 97.38 92 ALA A N 1
ATOM 655 C CA . ALA A 1 92 ? -6.490 -9.880 11.762 1.00 97.38 92 ALA A CA 1
ATOM 656 C C . ALA A 1 92 ? -7.839 -9.489 12.404 1.00 97.38 92 ALA A C 1
ATOM 658 O O . ALA A 1 92 ? -7.847 -8.925 13.499 1.00 97.38 92 ALA A O 1
ATOM 659 N N . GLY A 1 93 ? -8.970 -9.774 11.748 1.00 97.25 93 GLY A N 1
ATOM 660 C CA . GLY A 1 93 ? -10.317 -9.510 12.254 1.00 97.25 93 GLY A CA 1
ATOM 661 C C . GLY A 1 93 ? -10.791 -8.064 12.088 1.00 97.25 93 GLY A C 1
ATOM 662 O O . GLY A 1 93 ? -11.701 -7.639 12.800 1.00 97.25 93 GLY A O 1
ATOM 663 N N . VAL A 1 94 ? -10.190 -7.281 11.183 1.00 97.44 94 VAL A N 1
ATOM 664 C CA . VAL A 1 94 ? -10.623 -5.896 10.943 1.00 97.44 94 VAL A CA 1
ATOM 665 C C . VAL A 1 94 ? -11.928 -5.899 10.134 1.00 97.44 94 VAL A C 1
ATOM 667 O O . VAL A 1 94 ? -11.936 -6.382 8.998 1.00 97.44 94 VAL A O 1
ATOM 670 N N . PRO A 1 95 ? -13.035 -5.351 10.668 1.00 96.75 95 PRO A N 1
ATOM 671 C CA . PRO A 1 95 ? -14.320 -5.372 9.977 1.00 96.75 95 PRO A CA 1
ATOM 672 C C . PRO A 1 95 ? -14.306 -4.478 8.733 1.00 96.75 95 PRO A C 1
ATOM 674 O O . PRO A 1 95 ? -13.613 -3.459 8.701 1.00 96.75 95 PRO A O 1
ATOM 677 N N . ALA A 1 96 ? -15.140 -4.808 7.742 1.00 94.75 96 ALA A N 1
ATOM 678 C CA . ALA A 1 96 ? -15.217 -4.076 6.475 1.00 94.75 96 ALA A CA 1
ATOM 679 C C . ALA A 1 96 ? -15.482 -2.571 6.639 1.00 94.75 96 ALA A C 1
ATOM 681 O O . ALA A 1 96 ? -14.915 -1.760 5.916 1.00 94.75 96 ALA A O 1
ATOM 682 N N . ALA A 1 97 ? -16.258 -2.186 7.655 1.00 93.25 97 ALA A N 1
ATOM 683 C CA . ALA A 1 97 ? -16.544 -0.787 7.976 1.00 93.25 97 ALA A CA 1
ATOM 684 C C . ALA A 1 97 ? -15.324 0.018 8.475 1.00 93.25 97 ALA A C 1
ATOM 686 O O . ALA A 1 97 ? -15.411 1.234 8.607 1.00 93.25 97 ALA A O 1
ATOM 687 N N . ARG A 1 98 ? -14.198 -0.636 8.794 1.00 94.81 98 ARG A N 1
ATOM 688 C CA . ARG A 1 98 ? -12.977 0.003 9.320 1.00 94.81 98 ARG A CA 1
ATOM 689 C C . ARG A 1 98 ? -11.788 -0.058 8.364 1.00 94.81 98 ARG A C 1
ATOM 691 O O . ARG A 1 98 ? -10.689 0.325 8.754 1.00 94.81 98 ARG A O 1
ATOM 698 N N . ALA A 1 99 ? -11.985 -0.532 7.137 1.00 96.94 99 ALA A N 1
ATOM 699 C CA . ALA A 1 99 ? -10.921 -0.616 6.149 1.00 96.94 99 ALA A CA 1
ATOM 700 C C . ALA A 1 99 ? -11.430 -0.240 4.755 1.00 96.94 99 ALA A C 1
ATOM 702 O O . ALA A 1 99 ? -12.525 -0.615 4.341 1.00 96.94 99 ALA A O 1
ATOM 703 N N . VAL A 1 100 ? -10.604 0.502 4.024 1.00 97.44 100 VAL A N 1
ATOM 704 C CA . VAL A 1 100 ? -10.882 0.924 2.653 1.00 97.44 100 VAL A CA 1
ATOM 705 C C . VAL A 1 100 ? -9.597 0.876 1.841 1.00 97.44 100 VAL A C 1
ATOM 707 O O . VAL A 1 100 ? -8.545 1.312 2.307 1.00 97.44 100 VAL A O 1
ATOM 710 N N . TRP A 1 101 ? -9.688 0.375 0.611 1.00 98.19 101 TRP A N 1
ATOM 711 C CA . TRP A 1 101 ? -8.572 0.363 -0.330 1.00 98.19 101 TRP A CA 1
ATOM 712 C C . TRP A 1 101 ? -8.778 1.440 -1.382 1.00 98.19 101 TRP A C 1
ATOM 714 O O . TRP A 1 101 ? -9.734 1.398 -2.155 1.00 98.19 101 TRP A O 1
ATOM 724 N N . LEU A 1 102 ? -7.860 2.405 -1.415 1.00 97.38 102 LEU A N 1
ATOM 725 C CA . LEU A 1 102 ? -7.781 3.402 -2.475 1.00 97.38 102 LEU A CA 1
ATOM 726 C C . LEU A 1 102 ? -6.797 2.895 -3.529 1.00 97.38 102 LEU A C 1
ATOM 728 O O . LEU A 1 102 ? -5.599 2.812 -3.261 1.00 97.38 102 LEU A O 1
ATOM 732 N N . VAL A 1 103 ? -7.293 2.548 -4.714 1.00 97.25 103 VAL A N 1
ATOM 733 C CA . VAL A 1 103 ? -6.464 2.010 -5.802 1.00 97.25 103 VAL A CA 1
ATOM 734 C C . VAL A 1 103 ? -6.443 2.985 -6.978 1.00 97.25 103 VAL A C 1
ATOM 736 O O . VAL A 1 103 ? -7.508 3.404 -7.438 1.00 97.25 103 VAL A O 1
ATOM 739 N N . PRO A 1 104 ? -5.263 3.405 -7.466 1.00 96.88 104 PRO A N 1
ATOM 740 C CA . PRO A 1 104 ? -5.196 4.340 -8.576 1.00 96.88 104 PRO A CA 1
ATOM 741 C C . PRO A 1 104 ? -5.519 3.645 -9.903 1.00 96.88 104 PRO A C 1
ATOM 743 O O . PRO A 1 104 ? -5.235 2.457 -10.071 1.00 96.88 104 PRO A O 1
ATOM 746 N N . THR A 1 105 ? -6.049 4.386 -10.878 1.00 96.94 105 THR A N 1
ATOM 747 C CA . THR A 1 105 ? -5.996 3.920 -12.272 1.00 96.94 105 THR A CA 1
ATOM 748 C C . THR A 1 105 ? -4.552 3.968 -12.785 1.00 96.94 105 THR A C 1
ATOM 750 O O . THR A 1 105 ? -3.765 4.804 -12.316 1.00 96.94 105 THR A O 1
ATOM 753 N N . PRO A 1 106 ? -4.171 3.116 -13.755 1.00 96.94 106 PRO A N 1
ATOM 754 C CA . PRO A 1 106 ? -2.821 3.133 -14.319 1.00 96.94 106 PRO A CA 1
ATOM 755 C C . PRO A 1 106 ? -2.427 4.506 -14.880 1.00 96.94 106 PRO A C 1
ATOM 757 O O . PRO A 1 106 ? -1.321 4.987 -14.637 1.00 96.94 106 PRO A O 1
ATOM 760 N N . GLU A 1 107 ? -3.343 5.176 -15.579 1.00 96.62 107 GLU A N 1
ATOM 761 C CA . GLU A 1 107 ? -3.106 6.477 -16.211 1.00 96.62 107 GLU A CA 1
ATOM 762 C C . GLU A 1 107 ? -2.895 7.571 -15.163 1.00 96.62 107 GLU A C 1
ATOM 764 O O . GLU A 1 107 ? -2.003 8.413 -15.302 1.00 96.62 107 GLU A O 1
ATOM 769 N N . PHE A 1 108 ? -3.697 7.550 -14.093 1.00 96.00 108 PHE A N 1
ATOM 770 C CA . PHE A 1 108 ? -3.525 8.467 -12.974 1.00 96.00 108 PHE A CA 1
ATOM 771 C C . PHE A 1 108 ? -2.180 8.241 -12.290 1.00 96.00 108 PHE A C 1
ATOM 773 O O . PHE A 1 108 ? -1.455 9.203 -12.037 1.00 96.00 108 PHE A O 1
ATOM 780 N N . GLN A 1 109 ? -1.825 6.981 -12.034 1.00 96.06 109 GLN A N 1
ATOM 781 C CA . GLN A 1 109 ? -0.580 6.633 -11.365 1.00 96.06 109 GLN A CA 1
ATOM 782 C C . GLN A 1 109 ? 0.644 7.096 -12.160 1.00 96.06 109 GLN A C 1
ATOM 784 O O . GLN A 1 109 ? 1.502 7.772 -11.594 1.00 96.06 109 GLN A O 1
ATOM 789 N N . VAL A 1 110 ? 0.694 6.816 -13.467 1.00 96.19 110 VAL A N 1
ATOM 790 C CA . VAL A 1 110 ? 1.779 7.269 -14.355 1.00 96.19 110 VAL A CA 1
ATOM 791 C C . VAL A 1 110 ? 1.905 8.792 -14.312 1.00 96.19 110 VAL A C 1
ATOM 793 O O . VAL A 1 110 ? 2.951 9.310 -13.918 1.00 96.19 110 VAL A O 1
ATOM 796 N N . ARG A 1 111 ? 0.813 9.514 -14.605 1.00 95.31 111 ARG A N 1
ATOM 797 C CA . ARG A 1 111 ? 0.786 10.988 -14.624 1.00 95.31 111 ARG A CA 1
ATOM 798 C C . ARG A 1 111 ? 1.216 11.594 -13.289 1.00 95.31 111 ARG A C 1
ATOM 800 O O . ARG A 1 111 ? 1.843 12.653 -13.252 1.00 95.31 111 ARG A O 1
ATOM 807 N N . HIS A 1 112 ? 0.838 10.956 -12.183 1.00 93.38 112 HIS A N 1
ATOM 808 C CA . HIS A 1 112 ? 1.167 11.421 -10.841 1.00 93.38 112 HIS A CA 1
ATOM 809 C C . HIS A 1 112 ? 2.645 11.215 -10.513 1.00 93.38 112 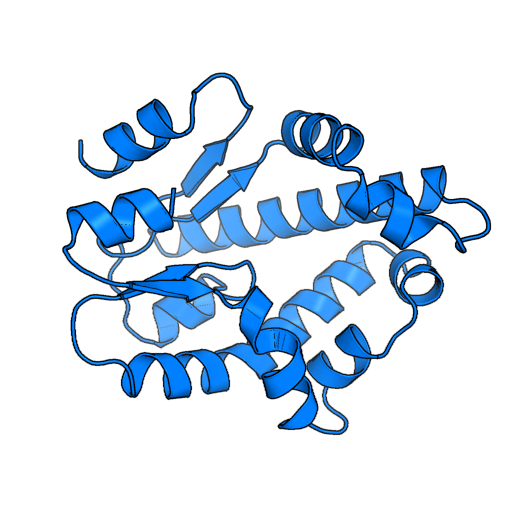HIS A C 1
ATOM 811 O O . HIS A 1 112 ? 3.286 12.122 -9.985 1.00 93.38 112 HIS A O 1
ATOM 817 N N . TYR A 1 113 ? 3.209 10.056 -10.855 1.00 93.25 113 TYR A N 1
ATOM 818 C CA . TYR A 1 113 ? 4.612 9.741 -10.589 1.00 93.25 113 TYR A CA 1
ATOM 819 C C . TYR A 1 113 ? 5.584 10.507 -11.493 1.00 93.25 113 TYR A C 1
ATOM 821 O O . TYR A 1 113 ? 6.640 10.920 -11.018 1.00 93.25 113 TYR A O 1
ATOM 829 N N . GLU A 1 114 ? 5.218 10.797 -12.743 1.00 92.38 114 GLU A N 1
ATOM 830 C CA . GLU A 1 114 ? 6.030 11.605 -13.672 1.00 92.38 114 GLU A CA 1
ATOM 831 C C . GLU A 1 114 ? 6.347 13.015 -13.147 1.00 92.38 114 GLU A C 1
ATOM 833 O O . GLU A 1 114 ? 7.375 13.609 -13.500 1.00 92.38 114 GLU A O 1
ATOM 838 N N . ARG A 1 115 ? 5.470 13.553 -12.290 1.00 91.69 115 ARG A N 1
ATOM 839 C CA . ARG A 1 115 ? 5.594 14.881 -11.671 1.00 91.69 115 ARG A CA 1
ATOM 840 C C . ARG A 1 115 ? 6.448 14.880 -10.404 1.00 91.69 115 ARG A C 1
ATOM 842 O O . ARG A 1 115 ? 6.725 15.949 -9.869 1.00 91.69 115 ARG A O 1
ATOM 849 N N . ARG A 1 116 ? 6.846 13.711 -9.893 1.00 90.38 116 ARG A N 1
ATOM 850 C CA . ARG A 1 116 ? 7.582 13.602 -8.631 1.00 90.38 116 ARG A CA 1
ATOM 851 C C . ARG A 1 116 ? 9.084 13.561 -8.867 1.00 90.38 116 ARG A C 1
ATOM 853 O O . ARG A 1 116 ? 9.596 12.644 -9.502 1.00 90.38 116 ARG A O 1
ATOM 860 N N . THR A 1 117 ? 9.798 14.518 -8.279 1.00 90.81 117 THR A N 1
ATOM 861 C CA . THR A 1 117 ? 11.260 14.625 -8.378 1.00 90.81 117 THR A CA 1
ATOM 862 C C . THR A 1 117 ? 11.944 13.348 -7.901 1.00 90.81 117 THR A C 1
ATOM 864 O O . THR A 1 117 ? 12.749 12.777 -8.632 1.00 90.81 117 THR A O 1
ATOM 867 N N . TRP A 1 118 ? 11.522 12.818 -6.750 1.00 91.19 118 TRP A N 1
ATOM 868 C CA . TRP A 1 118 ? 12.110 11.610 -6.168 1.00 91.19 118 TRP A CA 1
ATOM 869 C C . TRP A 1 118 ? 11.974 10.367 -7.060 1.00 91.19 118 TRP A C 1
ATOM 871 O O . TRP A 1 118 ? 12.829 9.490 -7.012 1.00 91.19 118 TRP A O 1
ATOM 881 N N . ALA A 1 119 ? 10.933 10.272 -7.898 1.00 90.62 119 ALA A N 1
ATOM 882 C CA . ALA A 1 119 ? 10.762 9.128 -8.796 1.00 90.62 119 ALA A CA 1
ATOM 883 C C . ALA A 1 119 ? 11.840 9.122 -9.890 1.00 90.62 119 ALA A C 1
ATOM 885 O O . ALA A 1 119 ? 12.329 8.060 -10.272 1.00 90.62 119 ALA A O 1
ATOM 886 N N . ARG A 1 120 ? 12.248 10.312 -10.351 1.00 88.81 120 ARG A N 1
ATOM 887 C CA . ARG A 1 120 ? 13.369 10.484 -11.285 1.00 88.81 120 ARG A CA 1
ATOM 888 C C . ARG A 1 120 ? 14.704 10.238 -10.593 1.00 88.81 120 ARG A C 1
ATOM 890 O O . ARG A 1 120 ? 15.570 9.588 -11.161 1.00 88.81 120 ARG A O 1
ATOM 897 N N . GLU A 1 121 ? 14.857 10.720 -9.362 1.00 92.19 121 GLU A N 1
ATOM 898 C CA . GLU A 1 121 ? 16.071 10.513 -8.562 1.00 92.19 121 GLU A CA 1
ATOM 899 C C . GLU A 1 121 ? 16.312 9.035 -8.264 1.00 92.19 121 GLU A C 1
ATOM 901 O O . GLU A 1 121 ? 17.431 8.559 -8.425 1.00 92.19 121 GLU A O 1
ATOM 906 N N . LEU A 1 122 ? 15.254 8.292 -7.927 1.00 91.69 122 LEU A N 1
ATOM 907 C CA . LEU A 1 122 ? 15.313 6.853 -7.688 1.00 91.69 122 LEU A CA 1
ATOM 908 C C . LEU A 1 122 ? 15.863 6.090 -8.901 1.00 91.69 122 LEU A C 1
ATOM 910 O O . LEU A 1 122 ? 16.526 5.074 -8.736 1.00 91.69 122 LEU A O 1
ATOM 914 N N . LEU A 1 123 ? 15.584 6.557 -10.118 1.00 94.25 123 LEU A N 1
ATOM 915 C CA . LEU A 1 123 ? 15.985 5.888 -11.356 1.00 94.25 123 LEU A CA 1
ATOM 916 C C . LEU A 1 123 ? 17.243 6.489 -11.995 1.00 94.25 123 LEU A C 1
ATOM 918 O O . LEU A 1 123 ? 17.639 6.024 -13.060 1.00 94.25 123 LEU A O 1
ATOM 922 N N . ARG A 1 124 ? 17.878 7.486 -11.363 1.00 92.00 124 ARG A N 1
ATOM 923 C CA . ARG A 1 124 ? 18.987 8.263 -11.942 1.00 92.00 124 ARG A CA 1
ATOM 924 C C . ARG A 1 124 ? 20.132 7.389 -12.453 1.00 92.00 124 ARG A C 1
ATOM 926 O O . ARG A 1 124 ? 20.628 7.629 -13.547 1.00 92.00 124 ARG A O 1
ATOM 933 N N . ASP A 1 125 ? 20.508 6.375 -11.679 1.00 91.00 125 ASP A N 1
ATOM 934 C CA . ASP A 1 125 ? 21.657 5.511 -11.975 1.00 91.00 125 ASP A CA 1
ATOM 935 C C . ASP A 1 125 ? 21.253 4.219 -12.712 1.00 91.00 125 ASP A C 1
ATOM 937 O O . ASP A 1 125 ? 22.044 3.283 -12.849 1.00 91.00 125 ASP A O 1
ATOM 941 N N . VAL A 1 126 ? 20.002 4.128 -13.179 1.00 94.19 126 VAL A N 1
ATOM 942 C CA . VAL A 1 126 ? 19.516 2.985 -13.957 1.00 94.19 126 VAL A CA 1
ATOM 943 C C . VAL A 1 126 ? 19.832 3.218 -15.442 1.00 94.19 126 VAL A C 1
ATOM 945 O O . VAL A 1 126 ? 19.418 4.244 -15.970 1.00 94.19 126 VAL A O 1
ATOM 948 N N . PRO A 1 127 ? 20.487 2.276 -16.157 1.00 90.19 127 PRO A N 1
ATOM 949 C CA . PRO A 1 127 ? 20.923 2.485 -17.548 1.00 90.19 127 PRO A CA 1
ATOM 950 C C . PRO A 1 127 ? 19.825 2.870 -18.558 1.00 90.19 127 PRO A C 1
ATOM 952 O O . PRO A 1 127 ? 20.110 3.528 -19.551 1.00 90.19 127 PRO A O 1
ATOM 955 N N . ASP A 1 128 ? 18.577 2.454 -18.320 1.00 94.06 128 ASP A N 1
ATOM 956 C CA . ASP A 1 128 ? 17.396 2.836 -19.108 1.00 94.06 128 ASP A CA 1
ATOM 957 C C . ASP A 1 128 ? 16.261 3.220 -18.135 1.00 94.06 128 ASP A C 1
ATOM 959 O O . ASP A 1 128 ? 15.438 2.367 -17.757 1.00 94.06 128 ASP A O 1
ATOM 963 N N . PRO A 1 129 ? 16.253 4.478 -17.648 1.00 94.25 129 PRO A N 1
ATOM 964 C CA . PRO A 1 129 ? 15.344 4.915 -16.594 1.00 94.25 129 PRO A CA 1
ATOM 965 C C . PRO A 1 129 ? 13.889 4.923 -17.068 1.00 94.25 129 PRO A C 1
ATOM 967 O O . PRO A 1 129 ? 13.001 4.546 -16.306 1.00 94.25 129 PRO A O 1
ATOM 970 N N . ASP A 1 130 ? 13.628 5.237 -18.337 1.00 93.88 130 ASP A N 1
ATOM 971 C CA . ASP A 1 130 ? 12.275 5.255 -18.897 1.00 93.88 130 ASP A CA 1
ATOM 972 C C . ASP A 1 130 ? 11.673 3.848 -18.972 1.00 93.88 130 ASP A C 1
ATOM 974 O O . ASP A 1 130 ? 10.504 3.627 -18.634 1.00 93.88 130 ASP A O 1
ATOM 978 N N . ARG A 1 131 ? 12.458 2.851 -19.396 1.00 94.44 131 ARG A N 1
ATOM 979 C CA . ARG A 1 131 ? 12.006 1.455 -19.397 1.00 94.44 131 ARG A CA 1
ATOM 980 C C . ARG A 1 131 ? 11.813 0.928 -17.984 1.00 94.44 131 ARG A C 1
ATOM 982 O O . ARG A 1 131 ? 10.846 0.196 -17.756 1.00 94.44 131 ARG A O 1
ATOM 989 N N . ALA A 1 132 ? 12.693 1.283 -17.050 1.00 95.19 132 ALA A N 1
ATOM 990 C CA . ALA A 1 132 ? 12.542 0.925 -15.643 1.00 95.19 132 ALA A CA 1
ATOM 991 C C . ALA A 1 132 ? 11.279 1.557 -15.038 1.00 95.19 132 ALA A C 1
ATOM 993 O O . ALA A 1 132 ? 10.496 0.853 -14.399 1.00 95.19 132 ALA A O 1
ATOM 994 N N . PHE A 1 133 ? 11.016 2.832 -15.334 1.00 96.06 133 PHE A N 1
ATOM 995 C CA . PHE A 1 133 ? 9.806 3.539 -14.926 1.00 96.06 133 PHE A CA 1
ATOM 996 C C . PHE A 1 133 ? 8.544 2.865 -15.471 1.00 96.06 133 PHE A C 1
ATOM 998 O O . PHE A 1 133 ? 7.652 2.509 -14.704 1.00 96.06 133 PHE A O 1
ATOM 1005 N N . ARG A 1 134 ? 8.486 2.577 -16.781 1.00 95.00 134 ARG A N 1
ATOM 1006 C CA . ARG A 1 134 ? 7.343 1.866 -17.385 1.00 95.00 134 ARG A CA 1
ATOM 1007 C C . ARG A 1 134 ? 7.106 0.498 -16.745 1.00 95.00 134 ARG A C 1
ATOM 1009 O O . ARG A 1 134 ? 5.958 0.114 -16.529 1.00 95.00 134 ARG A O 1
ATOM 1016 N N . ARG A 1 135 ? 8.168 -0.256 -16.443 1.00 96.00 135 ARG A N 1
ATOM 1017 C CA . ARG A 1 135 ? 8.057 -1.557 -15.759 1.00 96.00 135 ARG A CA 1
ATOM 1018 C C . ARG A 1 135 ? 7.540 -1.411 -14.338 1.00 96.00 135 ARG A C 1
ATOM 1020 O O . ARG A 1 135 ? 6.664 -2.173 -13.942 1.00 96.00 135 ARG A O 1
ATOM 1027 N N . TRP A 1 136 ? 8.038 -0.422 -13.607 1.00 96.62 136 TRP A N 1
ATOM 1028 C CA . TRP A 1 136 ? 7.546 -0.110 -12.277 1.00 96.62 136 TRP A CA 1
ATOM 1029 C C . TRP A 1 136 ? 6.055 0.250 -12.305 1.00 96.62 136 TRP A C 1
ATOM 1031 O O . TRP A 1 136 ? 5.280 -0.365 -11.581 1.00 96.62 136 TRP A O 1
ATOM 1041 N N . MET A 1 137 ? 5.621 1.147 -13.190 1.00 97.44 137 MET A N 1
ATOM 1042 C CA . MET A 1 137 ? 4.205 1.522 -13.293 1.00 97.44 137 MET A CA 1
ATOM 1043 C C . MET A 1 137 ? 3.314 0.331 -13.670 1.00 97.44 137 MET A C 1
ATOM 1045 O O . MET A 1 137 ? 2.245 0.157 -13.094 1.00 97.44 137 MET A O 1
ATOM 1049 N N . ARG A 1 138 ? 3.773 -0.560 -14.561 1.00 97.50 138 ARG A N 1
ATOM 1050 C CA . ARG A 1 138 ? 3.063 -1.820 -14.859 1.00 97.50 138 ARG A CA 1
ATOM 1051 C C . ARG A 1 138 ? 2.961 -2.736 -13.641 1.00 97.50 138 ARG A C 1
ATOM 1053 O O . ARG A 1 138 ? 1.919 -3.353 -13.435 1.00 97.50 138 ARG A O 1
ATOM 1060 N N . ARG A 1 139 ? 4.023 -2.825 -12.836 1.00 97.44 139 ARG A N 1
ATOM 1061 C CA . ARG A 1 139 ? 4.030 -3.587 -11.582 1.00 97.44 139 ARG A CA 1
ATOM 1062 C C . ARG A 1 139 ? 3.029 -3.033 -10.585 1.00 97.44 139 ARG A C 1
ATOM 1064 O O . ARG A 1 139 ? 2.252 -3.813 -10.044 1.00 97.44 139 ARG A O 1
ATOM 1071 N N . ASP A 1 140 ? 3.027 -1.724 -10.359 1.00 97.25 140 ASP A N 1
ATOM 1072 C CA . ASP A 1 140 ? 2.109 -1.108 -9.400 1.00 97.25 140 ASP A CA 1
ATOM 1073 C C . ASP A 1 140 ? 0.653 -1.219 -9.875 1.00 97.25 140 ASP A C 1
ATOM 1075 O O . ASP A 1 140 ? -0.215 -1.572 -9.079 1.00 97.25 140 ASP A O 1
ATOM 1079 N N . ALA A 1 141 ? 0.394 -1.048 -11.176 1.00 97.81 141 ALA A N 1
ATOM 1080 C CA . ALA A 1 141 ? -0.925 -1.275 -11.762 1.00 97.81 141 ALA A CA 1
ATOM 1081 C C . ALA A 1 141 ? -1.395 -2.728 -11.578 1.00 97.81 141 ALA A C 1
ATOM 1083 O O . ALA A 1 141 ? -2.531 -2.973 -11.174 1.00 97.81 141 ALA A O 1
ATOM 1084 N N . ARG A 1 142 ? -0.518 -3.714 -11.824 1.00 98.12 142 ARG A N 1
ATOM 1085 C CA . ARG A 1 142 ? -0.859 -5.130 -11.623 1.00 98.12 142 ARG A CA 1
ATOM 1086 C C . ARG A 1 142 ? -1.114 -5.449 -10.151 1.00 98.12 142 ARG A C 1
ATOM 1088 O O . ARG A 1 142 ? -2.065 -6.165 -9.852 1.00 98.12 142 ARG A O 1
ATOM 1095 N N . PHE A 1 143 ? -0.298 -4.911 -9.248 1.00 98.38 143 PHE A N 1
ATOM 1096 C CA . PHE A 1 143 ? -0.496 -5.043 -7.806 1.00 98.38 143 PHE A CA 1
ATOM 1097 C C . PHE A 1 143 ? -1.839 -4.445 -7.361 1.00 98.38 143 PHE A C 1
ATOM 1099 O O . PHE A 1 143 ? -2.589 -5.102 -6.643 1.00 98.38 143 PHE A O 1
ATOM 1106 N N . ALA A 1 144 ? -2.182 -3.247 -7.844 1.00 98.06 144 ALA A N 1
ATOM 1107 C CA . ALA A 1 144 ? -3.448 -2.587 -7.538 1.00 98.06 144 ALA A CA 1
ATOM 1108 C C . ALA A 1 144 ? -4.663 -3.420 -7.978 1.00 98.06 144 ALA A C 1
ATOM 1110 O O . ALA A 1 144 ? -5.629 -3.515 -7.225 1.00 98.06 144 ALA A O 1
ATOM 1111 N N . VAL A 1 145 ? -4.602 -4.070 -9.150 1.00 97.94 145 VAL A N 1
ATOM 1112 C CA . VAL A 1 145 ? -5.650 -5.002 -9.610 1.00 97.94 145 VAL A CA 1
ATOM 1113 C C . VAL A 1 145 ? -5.808 -6.172 -8.640 1.00 97.94 145 VAL A C 1
ATOM 1115 O O . VAL A 1 145 ? -6.916 -6.410 -8.167 1.00 97.94 145 VAL A O 1
ATOM 1118 N N . VAL A 1 146 ? -4.707 -6.847 -8.290 1.00 97.81 146 VAL A N 1
ATOM 1119 C CA . VAL A 1 146 ? -4.725 -8.002 -7.373 1.00 97.81 146 VAL A CA 1
ATOM 1120 C C . VAL A 1 146 ? -5.339 -7.625 -6.022 1.00 97.81 146 VAL A C 1
ATOM 1122 O O . VAL A 1 146 ? -6.233 -8.311 -5.529 1.00 97.81 146 VAL A O 1
ATOM 1125 N N . VAL A 1 147 ? -4.901 -6.506 -5.441 1.00 98.38 147 VAL A N 1
ATOM 1126 C CA . VAL A 1 147 ? -5.406 -6.018 -4.151 1.00 98.38 147 VAL A CA 1
ATOM 1127 C C . VAL A 1 147 ? -6.877 -5.607 -4.244 1.00 98.38 147 VAL A C 1
ATOM 1129 O O . VAL A 1 147 ? -7.659 -5.926 -3.354 1.00 98.38 147 VAL A O 1
ATOM 1132 N N . ALA A 1 148 ? -7.287 -4.936 -5.322 1.00 98.56 148 ALA A N 1
ATOM 1133 C CA . ALA A 1 148 ? -8.673 -4.514 -5.508 1.00 98.56 148 ALA A CA 1
ATOM 1134 C C . ALA A 1 148 ? -9.634 -5.701 -5.667 1.00 98.56 148 ALA A C 1
ATOM 1136 O O . ALA A 1 148 ? -10.726 -5.689 -5.102 1.00 98.56 148 ALA A O 1
ATOM 1137 N N . GLU A 1 149 ? -9.252 -6.716 -6.443 1.00 98.50 149 GLU A N 1
ATOM 1138 C CA . GLU A 1 149 ? -10.037 -7.942 -6.626 1.00 98.50 149 GLU A CA 1
ATOM 1139 C C . GLU A 1 149 ? -10.209 -8.682 -5.298 1.00 98.50 149 GLU A C 1
ATOM 1141 O O . GLU A 1 149 ? -11.328 -9.024 -4.916 1.00 98.50 149 GLU A O 1
ATOM 1146 N N . GLN A 1 150 ? -9.118 -8.853 -4.553 1.00 98.50 150 GLN A N 1
ATOM 1147 C CA . GLN A 1 150 ? -9.135 -9.539 -3.268 1.00 98.50 150 GLN A CA 1
ATOM 1148 C C . GLN A 1 150 ? -9.923 -8.770 -2.198 1.00 98.50 150 GLN A C 1
ATOM 1150 O O . GLN A 1 150 ? -10.714 -9.370 -1.474 1.00 98.50 150 GLN A O 1
ATOM 1155 N N . ALA A 1 151 ? -9.765 -7.444 -2.121 1.00 98.69 151 ALA A N 1
ATOM 1156 C CA . ALA A 1 151 ? -10.538 -6.601 -1.211 1.00 98.69 151 ALA A CA 1
ATOM 1157 C C . ALA A 1 151 ? -12.044 -6.730 -1.470 1.00 98.69 151 ALA A C 1
ATOM 1159 O O . ALA A 1 151 ? -12.807 -6.970 -0.535 1.00 98.69 151 ALA A O 1
ATOM 1160 N N . ARG A 1 152 ? -12.469 -6.653 -2.740 1.00 98.50 152 ARG A N 1
ATOM 1161 C CA . ARG A 1 152 ? -13.879 -6.841 -3.119 1.00 98.50 152 ARG A CA 1
ATOM 1162 C C . ARG A 1 152 ? -14.385 -8.237 -2.770 1.00 98.50 152 ARG A C 1
ATOM 1164 O O . ARG A 1 152 ? -15.476 -8.352 -2.224 1.00 98.50 152 ARG A O 1
ATOM 1171 N N . ALA A 1 153 ? -13.598 -9.279 -3.044 1.00 98.38 153 ALA A N 1
ATOM 1172 C CA . ALA A 1 153 ? -13.963 -10.660 -2.724 1.00 98.38 153 ALA A CA 1
ATOM 1173 C C . ALA A 1 153 ? -14.158 -10.892 -1.213 1.00 98.38 153 ALA A C 1
ATOM 1175 O O . ALA A 1 153 ? -14.978 -11.715 -0.818 1.00 98.38 153 ALA A O 1
ATOM 1176 N N . LEU A 1 154 ? -13.443 -10.139 -0.374 1.00 98.31 154 LEU A N 1
ATOM 1177 C CA . LEU A 1 154 ? -13.563 -10.163 1.087 1.00 98.31 154 LEU A CA 1
ATOM 1178 C C . LEU A 1 154 ? -14.622 -9.182 1.632 1.00 98.31 154 LEU A C 1
ATOM 1180 O O . LEU A 1 154 ? -14.777 -9.062 2.845 1.00 98.31 154 LEU A O 1
ATOM 1184 N N . GLY A 1 155 ? -15.354 -8.481 0.760 1.00 97.94 155 GLY A N 1
ATOM 1185 C CA . GLY A 1 155 ? -16.415 -7.544 1.145 1.00 97.94 155 GLY A CA 1
ATOM 1186 C C . GLY A 1 155 ? -15.926 -6.167 1.603 1.00 97.94 155 GLY A C 1
ATOM 1187 O O . GLY A 1 155 ? -16.704 -5.398 2.165 1.00 97.94 155 GLY A O 1
ATOM 1188 N N . TYR A 1 156 ? -14.657 -5.826 1.370 1.00 98.38 156 TYR A N 1
ATOM 1189 C CA . TYR A 1 156 ? -14.128 -4.504 1.686 1.00 98.38 156 TYR A CA 1
ATOM 1190 C C . TYR A 1 156 ? -14.467 -3.464 0.619 1.00 98.38 156 TYR A C 1
ATOM 1192 O O . TYR A 1 156 ? -14.528 -3.749 -0.581 1.00 98.38 156 TYR A O 1
ATOM 1200 N N . ARG A 1 157 ? -14.608 -2.209 1.060 1.00 97.25 157 ARG A N 1
ATOM 1201 C CA . ARG A 1 157 ? -14.789 -1.068 0.160 1.00 97.25 157 ARG A CA 1
ATOM 1202 C C . ARG A 1 157 ? -13.501 -0.818 -0.627 1.00 97.25 157 ARG A C 1
ATOM 1204 O O . ARG A 1 157 ? -12.426 -0.641 -0.052 1.00 97.25 157 ARG A O 1
ATOM 1211 N N . VAL A 1 158 ? -13.634 -0.735 -1.949 1.00 98.00 158 VAL A N 1
ATOM 1212 C CA . VAL A 1 158 ? -12.562 -0.324 -2.862 1.00 98.00 158 VAL A CA 1
ATOM 1213 C C . VAL A 1 158 ? -12.989 0.942 -3.583 1.00 98.00 158 VAL A C 1
ATOM 1215 O O . VAL A 1 158 ? -14.024 0.961 -4.245 1.00 98.00 158 VAL A O 1
ATOM 1218 N N . VAL A 1 159 ? -12.169 1.982 -3.489 1.00 96.94 159 VAL A N 1
ATOM 1219 C CA . VAL A 1 159 ? -12.374 3.249 -4.186 1.00 96.94 159 VAL A CA 1
ATOM 1220 C C . VAL A 1 159 ? -11.302 3.387 -5.256 1.00 96.94 159 VAL A C 1
ATOM 1222 O O . VAL A 1 159 ? -10.106 3.370 -4.965 1.00 96.94 159 VAL A O 1
ATOM 1225 N N . VAL A 1 160 ? -11.736 3.535 -6.504 1.00 96.31 160 VAL A N 1
ATOM 1226 C CA . VAL A 1 160 ? -10.831 3.801 -7.624 1.00 96.31 160 VAL A CA 1
ATOM 1227 C C . VAL A 1 160 ? -10.521 5.298 -7.673 1.00 96.31 160 VAL A C 1
ATOM 1229 O O . VAL A 1 160 ? -11.422 6.134 -7.566 1.00 96.31 160 VAL A O 1
ATOM 1232 N N . VAL A 1 161 ? -9.239 5.634 -7.809 1.00 96.50 161 VAL A N 1
ATOM 1233 C CA . VAL A 1 161 ? -8.738 7.012 -7.878 1.00 96.50 161 VAL A CA 1
ATOM 1234 C C . VAL A 1 161 ? -8.151 7.265 -9.264 1.00 96.50 161 VAL A C 1
ATOM 1236 O O . VAL A 1 161 ? -7.064 6.799 -9.591 1.00 96.50 161 VAL A O 1
ATOM 1239 N N . ASP A 1 162 ? -8.868 8.025 -10.083 1.00 95.31 162 ASP A N 1
ATOM 1240 C CA . ASP A 1 162 ? -8.476 8.404 -11.452 1.00 95.31 162 ASP A CA 1
ATOM 1241 C C . ASP A 1 162 ? -7.949 9.855 -11.557 1.00 95.31 162 ASP A C 1
ATOM 1243 O O . ASP A 1 162 ? -7.479 10.309 -12.608 1.00 95.31 162 ASP A O 1
ATOM 1247 N N . GLY A 1 163 ? -8.002 10.588 -10.441 1.00 93.88 163 GLY A N 1
ATOM 1248 C CA . GLY A 1 163 ? -7.611 11.991 -10.338 1.00 93.88 163 GLY A CA 1
ATOM 1249 C C . GLY A 1 163 ? -8.681 12.995 -10.765 1.00 93.88 163 GLY A C 1
ATOM 1250 O O . GLY A 1 163 ? -8.356 14.176 -10.848 1.00 93.88 163 GLY A O 1
ATOM 1251 N N . SER A 1 164 ? -9.917 12.560 -11.029 1.00 95.00 164 SER A N 1
ATOM 1252 C CA . SER A 1 164 ? -11.062 13.454 -11.267 1.00 95.00 164 SER A CA 1
ATOM 1253 C C . SER A 1 164 ? -11.526 14.164 -9.991 1.00 95.00 164 SER A C 1
ATOM 1255 O O . SER A 1 164 ? -11.975 15.303 -10.047 1.00 95.00 164 SER A O 1
ATOM 1257 N N . ARG A 1 165 ? -11.374 13.496 -8.842 1.00 94.12 165 ARG A N 1
ATOM 1258 C CA . ARG A 1 165 ? -11.730 13.994 -7.511 1.00 94.12 165 ARG A CA 1
ATOM 1259 C C . ARG A 1 165 ? -10.488 14.424 -6.742 1.00 94.12 165 ARG A C 1
ATOM 1261 O O . ARG A 1 165 ? -9.459 13.742 -6.749 1.00 94.12 165 ARG A O 1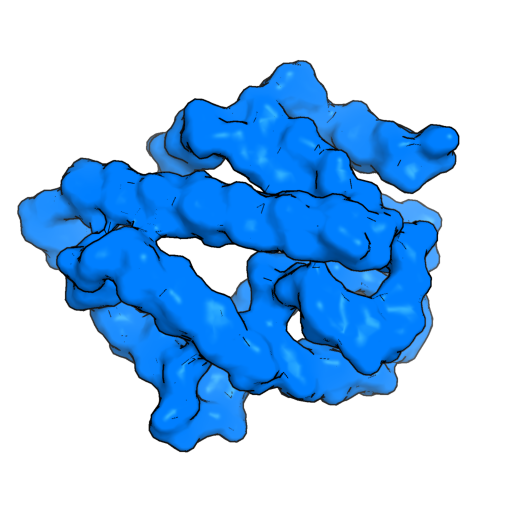
ATOM 1268 N N . SER A 1 166 ? -10.605 15.527 -6.020 1.00 92.75 166 SER A N 1
ATOM 1269 C CA . SER A 1 166 ? -9.629 15.974 -5.036 1.00 92.75 166 SER A CA 1
ATOM 1270 C C . SER A 1 166 ? -9.549 15.010 -3.848 1.00 92.75 166 SER A C 1
ATOM 1272 O O . SER A 1 166 ? -10.451 14.214 -3.577 1.00 92.75 166 SER A O 1
ATOM 1274 N N . ALA A 1 167 ? -8.468 15.111 -3.073 1.00 90.88 167 ALA A N 1
ATOM 1275 C CA . ALA A 1 167 ? -8.341 14.333 -1.846 1.00 90.88 167 ALA A CA 1
ATOM 1276 C C . ALA A 1 167 ? -9.444 14.671 -0.823 1.00 90.88 167 ALA A C 1
ATOM 1278 O O . ALA A 1 167 ? -9.860 13.797 -0.072 1.00 90.88 167 ALA A O 1
ATOM 1279 N N . ALA A 1 168 ? -9.934 15.913 -0.792 1.00 90.88 168 ALA A N 1
ATOM 1280 C CA . ALA A 1 168 ? -11.026 16.300 0.098 1.00 90.88 168 ALA A CA 1
ATOM 1281 C C . ALA A 1 168 ? -12.346 15.617 -0.298 1.00 90.88 168 ALA A C 1
ATOM 1283 O O . ALA A 1 168 ? -13.045 15.099 0.567 1.00 90.88 168 ALA A O 1
ATOM 1284 N N . GLU A 1 169 ? -12.645 15.539 -1.596 1.00 92.75 169 GLU A N 1
ATOM 1285 C CA . GLU A 1 169 ? -13.843 14.856 -2.107 1.00 92.75 169 GLU A CA 1
ATOM 1286 C C . GLU A 1 169 ? -13.785 13.345 -1.875 1.00 92.75 169 GLU A C 1
ATOM 1288 O O . GLU A 1 169 ? -14.757 12.757 -1.411 1.00 92.75 169 GLU A O 1
ATOM 1293 N N . VAL A 1 170 ? -12.632 12.713 -2.133 1.00 93.19 170 VAL A N 1
ATOM 1294 C CA . VAL A 1 170 ? -12.442 11.287 -1.819 1.00 93.19 170 VAL A CA 1
ATOM 1295 C C . VAL A 1 170 ? -12.589 11.043 -0.321 1.00 93.19 170 VAL A C 1
ATOM 1297 O O . VAL A 1 170 ? -13.185 10.050 0.067 1.00 93.19 170 VAL A O 1
ATOM 1300 N N . PHE A 1 171 ? -12.060 11.930 0.524 1.00 92.38 171 PHE A N 1
ATOM 1301 C CA . PHE A 1 171 ? -12.209 11.829 1.973 1.00 92.38 171 PHE A CA 1
ATOM 1302 C C . PHE A 1 171 ? -13.674 11.945 2.409 1.00 92.38 171 PHE A C 1
ATOM 1304 O O . PHE A 1 171 ? -14.118 11.111 3.189 1.00 92.38 171 PHE A O 1
ATOM 1311 N N . ALA A 1 172 ? -14.425 12.920 1.892 1.00 89.56 172 ALA A N 1
ATOM 1312 C CA . ALA A 1 172 ? -15.836 13.111 2.231 1.00 89.56 172 ALA A CA 1
ATOM 1313 C C . ALA A 1 172 ? -16.691 11.880 1.878 1.00 89.56 172 ALA A C 1
ATOM 1315 O O . ALA A 1 172 ? -17.520 11.457 2.679 1.00 89.56 172 ALA A O 1
ATOM 1316 N N . ASP A 1 173 ? -16.419 11.249 0.731 1.00 88.44 173 ASP A N 1
ATOM 1317 C CA . ASP A 1 173 ? -17.070 10.010 0.280 1.00 88.44 173 ASP A CA 1
ATOM 1318 C C . ASP A 1 173 ? -16.855 8.824 1.246 1.00 88.44 173 ASP A C 1
ATOM 1320 O O . ASP A 1 173 ? -17.651 7.889 1.268 1.00 88.44 173 ASP A O 1
ATOM 1324 N N . LEU A 1 174 ? -15.806 8.840 2.079 1.00 86.06 174 LEU A N 1
ATOM 1325 C CA . LEU A 1 174 ? -15.569 7.777 3.067 1.00 86.06 174 LEU A CA 1
ATOM 1326 C C . LEU A 1 174 ? -16.511 7.841 4.279 1.00 86.06 174 LEU A C 1
ATOM 1328 O O . LEU A 1 174 ? -16.609 6.843 4.991 1.00 86.06 174 LEU A O 1
ATOM 1332 N N . PHE A 1 175 ? -17.172 8.978 4.516 1.00 71.38 175 PHE A N 1
ATOM 1333 C CA . PHE A 1 175 ? -18.077 9.198 5.655 1.00 71.38 175 PHE A CA 1
ATOM 1334 C C . PHE A 1 175 ? -19.558 9.289 5.266 1.00 71.38 175 PHE A C 1
ATOM 1336 O O . PHE A 1 175 ? -20.399 9.345 6.164 1.00 71.38 175 PHE A O 1
ATOM 1343 N N . GLY A 1 176 ? -19.864 9.342 3.966 1.00 58.62 176 GLY A N 1
ATOM 1344 C CA . GLY A 1 176 ? -21.224 9.226 3.428 1.00 58.62 176 GLY A CA 1
ATOM 1345 C C . GLY A 1 176 ? -21.641 7.773 3.267 1.00 58.62 176 GLY A C 1
ATOM 1346 O O . GLY A 1 176 ? -22.843 7.509 3.478 1.00 58.62 176 GLY A O 1
#